Protein AF-A0A1Q3JEM2-F1 (afdb_monomer)

Sequence (66 aa):
MTETPPSDDIAAKLIALREHLTAQVWATASAAAQTQDHERVRDLVKLKVDIEAIDFALSHRPAERR

Secondary structure (DSSP, 8-state):
--PPPHHHHHHHHHHHHHHHHHHHHHHHHHHHHHTT-HHHHHHHHHHHHHHHHHHHHHHT------

Structure (mmCIF, N/CA/C/O backbone):
data_AF-A0A1Q3JEM2-F1
#
_entry.id   AF-A0A1Q3JEM2-F1
#
loop_
_atom_site.group_PDB
_atom_site.id
_atom_site.type_symbol
_atom_site.label_atom_id
_atom_site.label_alt_id
_atom_site.label_comp_id
_atom_site.label_asym_id
_atom_site.label_entity_id
_atom_site.label_seq_id
_atom_site.pdbx_PDB_ins_code
_atom_site.Cartn_x
_atom_site.Cartn_y
_atom_site.Cartn_z
_atom_site.occupancy
_atom_site.B_iso_or_equiv
_atom_site.auth_seq_id
_atom_site.auth_comp_id
_atom_site.auth_asym_id
_atom_site.auth_atom_id
_atom_site.pdbx_PDB_model_num
ATOM 1 N N . MET A 1 1 ? 14.207 17.580 -28.703 1.00 42.62 1 MET A N 1
ATOM 2 C CA . MET A 1 1 ? 13.266 17.047 -27.699 1.00 42.62 1 MET A CA 1
ATOM 3 C C . MET A 1 1 ? 13.307 15.543 -27.839 1.00 42.62 1 MET A C 1
ATOM 5 O O . MET A 1 1 ? 12.861 15.040 -28.856 1.00 42.62 1 MET A O 1
ATOM 9 N N . THR A 1 2 ? 13.972 14.847 -26.925 1.00 52.00 2 THR A N 1
ATOM 10 C CA . THR A 1 2 ? 13.955 13.380 -26.890 1.00 52.00 2 THR A CA 1
ATOM 11 C C . THR A 1 2 ? 12.635 12.950 -26.262 1.00 52.00 2 THR A C 1
ATOM 13 O O . THR A 1 2 ? 12.386 13.293 -25.110 1.00 52.00 2 THR A O 1
ATOM 16 N N . GLU A 1 3 ? 11.775 12.281 -27.032 1.00 61.38 3 GLU A N 1
ATOM 17 C CA . GLU A 1 3 ? 10.579 11.616 -26.507 1.00 61.38 3 GLU A CA 1
ATOM 18 C C . GLU A 1 3 ? 11.000 10.589 -25.454 1.00 61.38 3 GLU A C 1
ATOM 20 O O . GLU A 1 3 ? 11.856 9.739 -25.709 1.00 61.38 3 GLU A O 1
ATOM 25 N N . THR A 1 4 ? 10.423 10.694 -24.259 1.00 59.53 4 THR A N 1
ATOM 26 C CA . THR A 1 4 ? 10.550 9.674 -23.221 1.00 59.53 4 THR A CA 1
ATOM 27 C C . THR A 1 4 ? 9.924 8.386 -23.757 1.00 59.53 4 THR A C 1
ATOM 29 O O . THR A 1 4 ? 8.776 8.419 -24.208 1.00 59.53 4 THR A O 1
ATOM 32 N N . PRO A 1 5 ? 10.637 7.248 -23.764 1.00 65.88 5 PRO A N 1
ATOM 33 C CA . PRO A 1 5 ? 10.049 6.009 -24.237 1.00 65.88 5 PRO A CA 1
ATOM 34 C C . PRO A 1 5 ? 8.863 5.633 -23.331 1.00 65.88 5 PRO A C 1
ATOM 36 O O . PRO A 1 5 ? 8.928 5.818 -22.114 1.00 65.88 5 PRO A O 1
ATOM 39 N N . PRO A 1 6 ? 7.779 5.062 -23.880 1.00 70.81 6 PRO A N 1
ATOM 40 C CA . PRO A 1 6 ? 6.539 4.800 -23.141 1.00 70.81 6 PRO A CA 1
ATOM 41 C C . PRO A 1 6 ? 6.740 3.917 -21.898 1.00 70.81 6 PRO A C 1
ATOM 43 O O . PRO A 1 6 ? 5.980 3.992 -20.935 1.00 70.81 6 PRO A O 1
ATOM 46 N N . SER A 1 7 ? 7.788 3.095 -21.889 1.00 75.12 7 SER A N 1
ATOM 47 C CA . SER A 1 7 ? 8.174 2.270 -20.747 1.00 75.12 7 SER A CA 1
ATOM 48 C C . SER A 1 7 ? 8.714 3.075 -19.556 1.00 75.12 7 SER A C 1
ATOM 50 O O . SER A 1 7 ? 8.542 2.651 -18.414 1.00 75.12 7 SER A O 1
ATOM 52 N N . ASP A 1 8 ? 9.330 4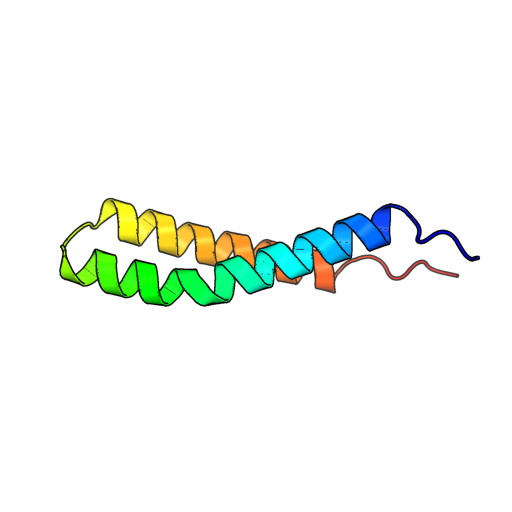.234 -19.796 1.00 81.12 8 ASP A N 1
ATOM 53 C CA . ASP A 1 8 ? 9.823 5.126 -18.739 1.00 81.12 8 ASP A CA 1
ATOM 54 C C . ASP A 1 8 ? 8.682 5.924 -18.105 1.00 81.12 8 ASP A C 1
ATOM 56 O O . ASP A 1 8 ? 8.638 6.057 -16.883 1.00 81.12 8 ASP A O 1
ATOM 60 N N . ASP A 1 9 ? 7.689 6.336 -18.896 1.00 84.81 9 ASP A N 1
ATOM 61 C CA . ASP A 1 9 ? 6.465 6.960 -18.381 1.00 84.81 9 ASP A CA 1
ATOM 62 C C . ASP A 1 9 ? 5.649 5.994 -17.509 1.00 84.81 9 ASP A C 1
ATOM 64 O O . ASP A 1 9 ? 5.103 6.379 -16.470 1.00 84.81 9 ASP A O 1
ATOM 68 N N . ILE A 1 10 ? 5.564 4.720 -17.908 1.00 84.56 10 ILE A N 1
ATOM 69 C CA . ILE A 1 10 ? 4.905 3.678 -17.108 1.00 84.56 10 ILE A CA 1
ATOM 70 C C . ILE A 1 10 ? 5.673 3.446 -15.803 1.00 84.56 10 ILE A C 1
ATOM 72 O O . ILE A 1 10 ? 5.054 3.381 -14.741 1.00 84.56 10 ILE A O 1
ATOM 76 N N . ALA A 1 11 ? 7.007 3.376 -15.853 1.00 84.75 11 ALA A N 1
ATOM 77 C CA . ALA A 1 11 ? 7.826 3.231 -14.653 1.00 84.75 11 ALA A CA 1
ATOM 78 C C . ALA A 1 11 ? 7.649 4.418 -13.693 1.00 84.75 11 ALA A C 1
ATOM 80 O O . ALA A 1 11 ? 7.445 4.205 -12.501 1.00 84.75 11 ALA A O 1
ATOM 81 N N . ALA A 1 12 ? 7.627 5.653 -14.202 1.00 87.50 12 ALA A N 1
ATOM 82 C CA . ALA A 1 12 ? 7.387 6.847 -13.394 1.00 87.50 12 ALA A CA 1
ATOM 83 C C . ALA A 1 12 ? 6.010 6.820 -12.708 1.00 87.50 12 ALA A C 1
ATOM 85 O O . ALA A 1 12 ? 5.898 7.127 -11.520 1.00 87.50 12 ALA A O 1
ATOM 86 N N . LYS A 1 13 ? 4.961 6.389 -13.421 1.00 89.06 13 LYS A N 1
ATOM 87 C CA . LYS A 1 13 ? 3.613 6.222 -12.847 1.00 89.06 13 LYS A CA 1
ATOM 88 C C . LYS A 1 13 ? 3.576 5.150 -11.760 1.00 89.06 13 LYS A C 1
ATOM 90 O O . LYS A 1 13 ? 2.938 5.356 -10.730 1.00 89.06 13 LYS A O 1
ATOM 95 N N . LEU A 1 14 ? 4.258 4.025 -11.972 1.00 88.38 14 LEU A N 1
ATOM 96 C CA . LEU A 1 14 ? 4.348 2.947 -10.985 1.00 88.38 14 LEU A CA 1
ATOM 97 C C . LEU A 1 14 ? 5.123 3.381 -9.735 1.00 88.38 14 LEU A C 1
ATOM 99 O O . LEU A 1 14 ? 4.690 3.068 -8.630 1.00 88.38 14 LEU A O 1
ATOM 103 N N . ILE A 1 15 ? 6.207 4.148 -9.893 1.00 90.38 15 ILE A N 1
ATOM 104 C CA . ILE A 1 15 ? 6.957 4.740 -8.774 1.00 90.38 15 ILE A CA 1
ATOM 105 C C . ILE A 1 15 ? 6.055 5.682 -7.972 1.00 90.38 15 ILE A C 1
ATOM 107 O O . ILE A 1 15 ? 5.913 5.504 -6.763 1.00 90.38 15 ILE A O 1
ATOM 111 N N . ALA A 1 16 ? 5.383 6.624 -8.639 1.00 91.50 16 ALA A N 1
ATOM 112 C CA . ALA A 1 16 ? 4.497 7.577 -7.975 1.00 91.50 16 ALA A CA 1
ATOM 113 C C . ALA A 1 16 ? 3.354 6.874 -7.220 1.00 91.50 16 ALA A C 1
ATOM 115 O O . ALA A 1 16 ? 3.037 7.227 -6.082 1.00 91.50 16 ALA A O 1
ATOM 116 N N . LEU A 1 17 ? 2.762 5.836 -7.823 1.00 89.25 17 LEU A N 1
ATOM 117 C CA . LEU A 1 17 ? 1.737 5.018 -7.177 1.00 89.25 17 LEU A CA 1
ATOM 118 C C . LEU A 1 17 ? 2.296 4.274 -5.955 1.00 89.25 17 LEU A C 1
ATOM 120 O O . LEU A 1 17 ? 1.676 4.298 -4.891 1.00 89.25 17 LEU A O 1
ATOM 124 N N . ARG A 1 18 ? 3.477 3.651 -6.078 1.00 91.19 18 ARG A N 1
ATOM 125 C CA . ARG A 1 18 ? 4.156 2.947 -4.977 1.00 91.19 18 ARG A CA 1
ATOM 126 C C . ARG A 1 18 ? 4.399 3.882 -3.796 1.00 91.19 18 ARG A C 1
ATOM 128 O O . ARG A 1 18 ? 4.094 3.524 -2.659 1.00 91.19 18 ARG A O 1
ATOM 135 N N . GLU A 1 19 ? 4.946 5.067 -4.048 1.00 91.62 19 GLU A N 1
ATOM 136 C CA . GLU A 1 19 ? 5.237 6.071 -3.019 1.00 91.62 19 GLU A CA 1
ATOM 137 C C . GLU A 1 19 ? 3.964 6.543 -2.315 1.00 91.62 19 GLU A C 1
ATOM 139 O O . GLU A 1 19 ? 3.896 6.524 -1.083 1.00 91.62 19 GLU A O 1
ATOM 144 N N . HIS A 1 20 ? 2.929 6.877 -3.090 1.00 92.38 20 HIS A N 1
ATOM 145 C CA . HIS A 1 20 ? 1.643 7.316 -2.559 1.00 92.38 20 HIS A CA 1
ATOM 146 C C . HIS A 1 20 ? 0.991 6.263 -1.653 1.00 92.38 20 HIS A C 1
ATOM 148 O O . HIS A 1 20 ? 0.515 6.588 -0.562 1.00 92.38 20 HIS A O 1
ATOM 154 N N . LEU A 1 21 ? 0.985 4.996 -2.078 1.00 91.38 21 LEU A N 1
ATOM 155 C CA . LEU A 1 21 ? 0.403 3.903 -1.300 1.00 91.38 21 LEU A CA 1
ATOM 156 C C . LEU A 1 21 ? 1.242 3.574 -0.054 1.00 91.38 21 LEU A C 1
ATOM 158 O O . LEU A 1 21 ? 0.686 3.376 1.029 1.00 91.38 21 LEU A O 1
ATOM 162 N N . THR A 1 22 ? 2.575 3.574 -0.174 1.00 91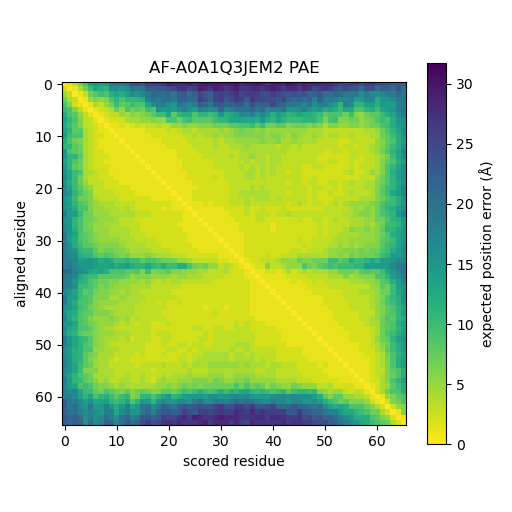.44 22 THR A N 1
ATOM 163 C CA . THR A 1 22 ? 3.498 3.309 0.949 1.00 91.44 22 THR A CA 1
ATOM 164 C C . THR A 1 22 ? 3.307 4.316 2.080 1.00 91.44 22 THR A C 1
ATOM 166 O O . THR A 1 22 ? 3.287 3.928 3.247 1.00 91.44 22 THR A O 1
ATOM 169 N N . ALA A 1 23 ? 3.113 5.595 1.744 1.00 93.44 23 ALA A N 1
ATOM 170 C CA . ALA A 1 23 ? 2.916 6.659 2.725 1.00 93.44 23 ALA A CA 1
ATOM 171 C C . ALA A 1 23 ? 1.647 6.480 3.583 1.00 93.44 23 ALA A C 1
ATOM 173 O O . ALA A 1 23 ? 1.576 7.009 4.689 1.00 93.44 23 ALA A O 1
ATOM 174 N N . GLN A 1 24 ? 0.647 5.740 3.093 1.00 93.38 24 GLN A N 1
ATOM 175 C CA . GLN A 1 24 ? -0.679 5.665 3.717 1.00 93.38 24 GLN A CA 1
ATOM 176 C C . GLN A 1 24 ? -1.000 4.303 4.339 1.00 93.38 24 GLN A C 1
ATOM 178 O O . GLN A 1 24 ? -1.744 4.239 5.324 1.00 93.38 24 GLN A O 1
ATOM 183 N N . VAL A 1 25 ? -0.467 3.209 3.783 1.00 93.69 25 VAL A N 1
ATOM 184 C CA . VAL A 1 25 ? -0.925 1.847 4.106 1.00 93.69 25 VAL A CA 1
ATOM 185 C C . VAL A 1 25 ? -0.760 1.497 5.587 1.00 93.69 25 VAL A C 1
ATOM 187 O O . VAL A 1 25 ? -1.685 0.956 6.189 1.00 93.69 25 VAL A O 1
ATOM 190 N N . TRP A 1 26 ? 0.359 1.875 6.217 1.00 90.50 26 TRP A N 1
ATOM 191 C CA . TRP A 1 26 ? 0.614 1.521 7.617 1.00 90.50 26 TRP A CA 1
ATOM 192 C C . TRP A 1 26 ? -0.227 2.330 8.606 1.00 90.50 26 TRP A C 1
ATOM 194 O O . TRP A 1 26 ? -0.780 1.768 9.553 1.00 90.50 26 TRP A O 1
ATOM 204 N N . ALA A 1 27 ? -0.381 3.635 8.367 1.00 93.06 27 ALA A N 1
ATOM 205 C CA . ALA A 1 27 ? -1.243 4.481 9.188 1.00 93.06 27 ALA A CA 1
ATOM 206 C C . ALA A 1 27 ? -2.703 4.009 9.105 1.00 93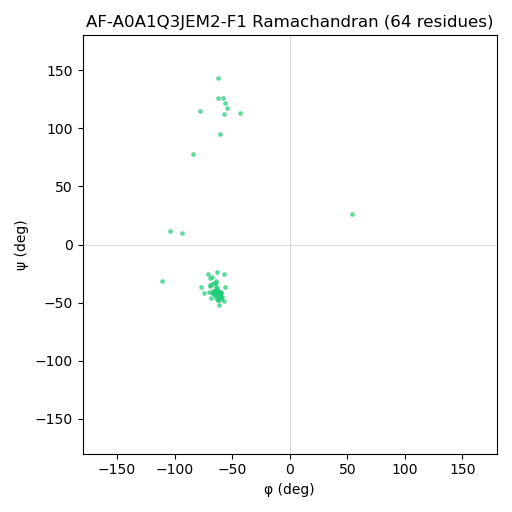.06 27 ALA A C 1
ATOM 208 O O . ALA A 1 27 ? -3.384 3.895 10.123 1.00 93.06 27 ALA A O 1
ATOM 209 N N . THR A 1 28 ? -3.154 3.639 7.903 1.00 93.81 28 THR A N 1
ATOM 210 C CA . THR A 1 28 ? -4.511 3.125 7.676 1.00 93.81 28 THR A CA 1
ATOM 211 C C . THR A 1 28 ? -4.717 1.758 8.330 1.00 93.81 28 THR A C 1
ATOM 213 O O . THR A 1 28 ? -5.757 1.531 8.946 1.00 93.81 28 THR A O 1
ATOM 216 N N . ALA A 1 29 ? -3.733 0.855 8.246 1.00 91.44 29 ALA A N 1
ATOM 217 C CA . ALA A 1 29 ? -3.801 -0.459 8.890 1.00 91.44 29 ALA A CA 1
ATOM 218 C C . ALA A 1 29 ? -3.822 -0.333 10.418 1.00 91.44 29 ALA A C 1
ATOM 220 O O . ALA A 1 29 ? -4.626 -0.981 11.085 1.00 91.44 29 ALA A O 1
ATOM 221 N N . SER A 1 30 ? -2.993 0.559 10.964 1.00 91.81 30 SER A N 1
ATOM 222 C CA . SER A 1 30 ? -2.955 0.868 12.396 1.00 91.81 30 SER A CA 1
ATOM 223 C C . SER A 1 30 ? -4.294 1.420 12.890 1.00 91.81 30 SER A C 1
ATOM 225 O O . SER A 1 30 ? -4.786 0.990 13.930 1.00 91.81 30 SER A O 1
ATOM 227 N N . ALA A 1 31 ? -4.920 2.324 12.1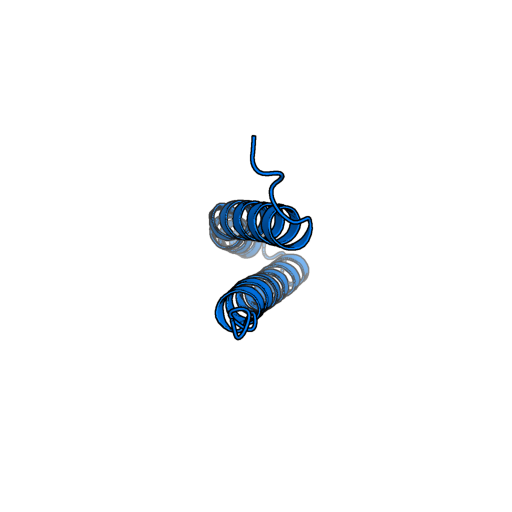31 1.00 92.94 31 ALA A N 1
ATOM 228 C CA . ALA A 1 31 ? -6.242 2.854 12.457 1.00 92.94 31 ALA A CA 1
ATOM 229 C C . ALA A 1 31 ? -7.338 1.771 12.391 1.00 92.94 31 ALA A C 1
ATOM 231 O O . ALA A 1 31 ? -8.161 1.680 13.296 1.00 92.94 31 ALA A O 1
ATOM 232 N N . ALA A 1 32 ? -7.317 0.902 11.374 1.00 92.75 32 ALA A N 1
ATOM 233 C CA . ALA A 1 32 ? -8.270 -0.207 11.253 1.00 92.75 32 ALA A CA 1
ATOM 234 C C . ALA A 1 32 ? -8.130 -1.237 12.392 1.00 92.75 32 ALA A C 1
ATOM 236 O O . ALA A 1 32 ? -9.121 -1.800 12.860 1.00 92.75 32 ALA A O 1
ATOM 237 N N . ALA A 1 33 ? -6.907 -1.452 12.889 1.00 91.25 33 ALA A N 1
ATOM 238 C CA . ALA A 1 33 ? -6.664 -2.320 14.038 1.00 91.25 33 ALA A CA 1
ATOM 239 C C . ALA A 1 33 ? -7.291 -1.764 15.330 1.00 91.25 33 ALA A C 1
ATOM 241 O O . ALA A 1 33 ? -7.767 -2.541 16.157 1.00 91.25 33 ALA A O 1
ATOM 242 N N . GLN A 1 34 ? -7.350 -0.435 15.488 1.00 93.94 34 GLN A N 1
ATOM 243 C CA . GLN A 1 34 ? -8.008 0.207 16.636 1.00 93.94 34 GLN A CA 1
ATOM 244 C C . GLN A 1 34 ? -9.528 0.009 16.629 1.00 93.94 34 GLN A C 1
ATOM 246 O O . GLN A 1 34 ? -10.141 -0.033 17.692 1.00 93.94 34 GLN A O 1
ATOM 251 N N . THR A 1 35 ? -10.139 -0.151 15.452 1.00 92.25 35 THR A N 1
ATOM 252 C CA . THR A 1 35 ? -11.584 -0.375 15.300 1.00 92.25 35 THR A CA 1
ATOM 253 C C . THR A 1 35 ? -11.964 -1.857 15.229 1.00 92.25 35 THR A C 1
ATOM 255 O O . THR A 1 35 ? -13.106 -2.165 14.902 1.00 92.25 35 THR A O 1
ATOM 258 N N . GLN A 1 36 ? -11.024 -2.773 15.506 1.00 88.75 36 GLN A N 1
ATOM 259 C CA . GLN 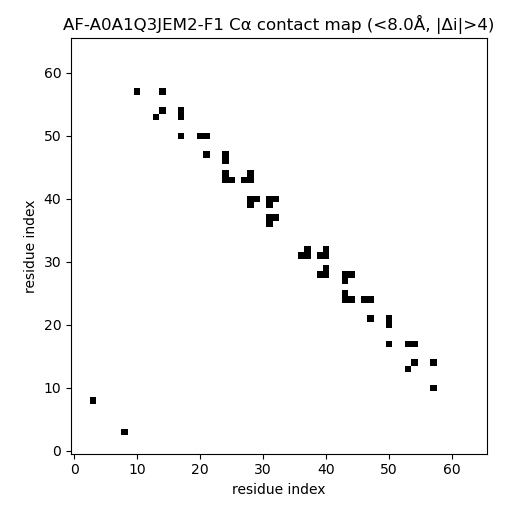A 1 36 ? -11.199 -4.231 15.393 1.00 88.75 36 GLN A CA 1
ATOM 260 C C . GLN A 1 36 ? -11.701 -4.696 14.010 1.00 88.75 36 GLN A C 1
ATOM 262 O O . GLN A 1 36 ? -12.311 -5.757 13.878 1.00 88.75 36 GLN A O 1
ATOM 267 N N . ASP A 1 37 ? -11.418 -3.925 12.956 1.00 92.94 37 ASP A N 1
A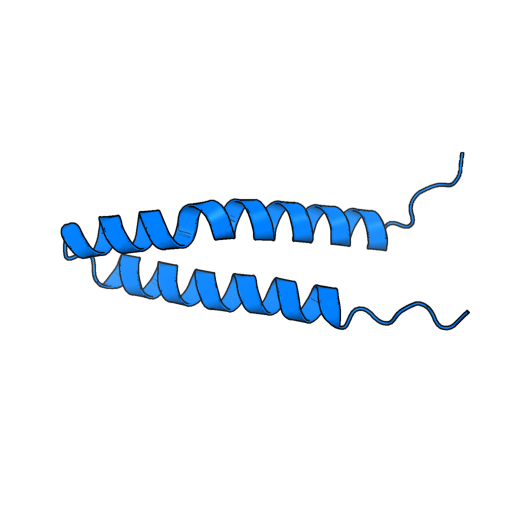TOM 268 C CA . ASP A 1 37 ? -11.785 -4.276 11.584 1.00 92.94 37 ASP A CA 1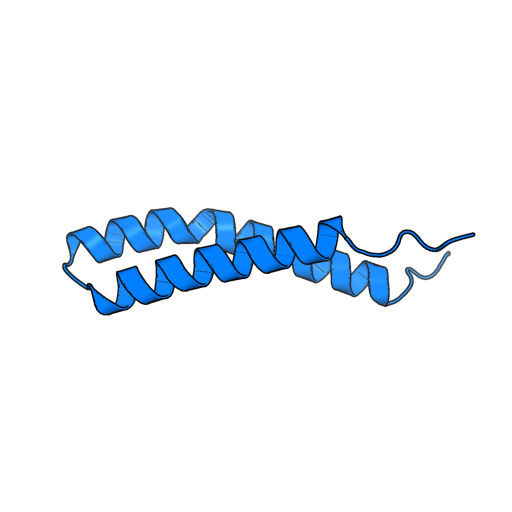
ATOM 269 C C . ASP A 1 37 ? -10.724 -5.217 10.992 1.00 92.94 37 ASP A C 1
ATOM 271 O O . ASP A 1 37 ? -9.809 -4.827 10.261 1.00 92.94 37 ASP A O 1
ATOM 275 N N . HIS A 1 38 ? -10.807 -6.485 11.393 1.00 90.94 38 HIS A N 1
ATOM 276 C CA . HIS A 1 38 ? -9.816 -7.507 11.060 1.00 90.94 38 HIS A CA 1
ATOM 277 C C . HIS A 1 38 ? -9.735 -7.810 9.557 1.00 90.94 38 HIS A C 1
ATOM 279 O O . HIS A 1 38 ? -8.653 -8.131 9.056 1.00 90.94 38 HIS A O 1
ATOM 285 N N . GLU A 1 39 ? -10.848 -7.694 8.826 1.00 94.50 39 GLU A N 1
ATOM 286 C CA . GLU A 1 39 ? -10.864 -7.895 7.375 1.00 94.50 39 GLU A CA 1
ATOM 287 C C . GLU A 1 39 ? -10.109 -6.776 6.665 1.00 94.50 39 GLU A C 1
ATOM 289 O O . GLU A 1 39 ? -9.219 -7.048 5.855 1.00 94.50 39 GLU A O 1
ATOM 294 N N . ARG A 1 40 ? -10.371 -5.525 7.052 1.00 92.88 40 ARG A N 1
ATOM 295 C CA . ARG A 1 40 ? -9.670 -4.365 6.504 1.00 92.88 40 ARG A CA 1
ATOM 296 C C . ARG A 1 40 ? -8.180 -4.384 6.817 1.00 92.88 40 ARG A C 1
ATOM 298 O O . ARG A 1 40 ? -7.374 -4.061 5.948 1.00 92.88 40 ARG A O 1
ATOM 305 N N . VAL A 1 41 ? -7.789 -4.793 8.026 1.00 93.12 41 VAL A N 1
ATOM 306 C CA . VAL A 1 41 ? -6.368 -4.971 8.374 1.00 93.12 41 VAL A CA 1
ATOM 307 C C . VAL A 1 41 ? -5.712 -6.007 7.459 1.00 93.12 41 VAL A C 1
ATOM 309 O O . VAL A 1 41 ? -4.643 -5.741 6.911 1.00 93.12 41 VAL A O 1
ATOM 312 N N . ARG A 1 42 ? -6.352 -7.163 7.241 1.00 93.62 42 ARG A N 1
ATOM 313 C CA . ARG A 1 42 ? -5.835 -8.208 6.343 1.00 93.62 42 ARG A CA 1
ATOM 314 C C . ARG A 1 42 ? -5.645 -7.685 4.920 1.00 93.62 42 ARG A C 1
ATOM 316 O O . ARG A 1 42 ? -4.615 -7.962 4.307 1.00 93.62 42 ARG A O 1
ATOM 323 N N . ASP A 1 43 ? -6.616 -6.948 4.400 1.00 94.75 43 ASP A N 1
ATOM 324 C CA . ASP A 1 43 ? -6.562 -6.442 3.029 1.00 94.75 43 ASP A CA 1
ATOM 325 C C . ASP A 1 43 ? -5.486 -5.356 2.868 1.00 94.75 43 ASP A C 1
ATOM 327 O O . ASP A 1 43 ? -4.765 -5.343 1.871 1.00 94.75 43 ASP A O 1
ATOM 331 N N . LEU A 1 44 ? -5.272 -4.518 3.887 1.00 93.31 44 LEU A N 1
ATOM 332 C CA . LEU A 1 44 ? -4.182 -3.535 3.908 1.00 93.31 44 LEU A CA 1
ATOM 333 C C . LEU A 1 44 ? -2.794 -4.186 4.026 1.00 93.31 44 LEU A C 1
ATOM 335 O O . LEU A 1 44 ? -1.838 -3.704 3.418 1.00 93.31 44 LEU A O 1
ATOM 339 N N . VAL A 1 45 ? -2.668 -5.299 4.754 1.00 91.81 45 VAL A N 1
ATOM 340 C CA . VAL A 1 45 ? -1.421 -6.085 4.794 1.00 91.81 45 VAL A CA 1
ATOM 341 C C . VAL A 1 45 ? -1.125 -6.708 3.428 1.00 91.81 45 VAL A C 1
ATOM 343 O O . VAL A 1 45 ? 0.016 -6.653 2.977 1.00 91.81 45 VAL A O 1
ATOM 346 N N . LYS A 1 46 ? -2.135 -7.243 2.730 1.00 94.19 46 LYS A N 1
ATOM 347 C CA . LYS A 1 46 ? -1.963 -7.742 1.353 1.00 94.19 46 LYS A CA 1
ATOM 348 C C . LYS A 1 46 ? -1.531 -6.629 0.402 1.00 94.19 46 LYS A C 1
ATOM 350 O O . LYS A 1 46 ? -0.551 -6.797 -0.313 1.00 94.19 46 LYS A O 1
ATOM 355 N N . LEU A 1 47 ? -2.181 -5.467 0.482 1.00 91.94 47 LEU A N 1
ATOM 356 C CA . LEU A 1 47 ? -1.805 -4.297 -0.309 1.00 91.94 47 LEU A CA 1
ATOM 357 C C . LEU A 1 47 ? -0.337 -3.901 -0.082 1.00 91.94 47 LEU A C 1
ATOM 359 O O . LEU A 1 47 ? 0.345 -3.516 -1.027 1.00 91.94 47 LEU A O 1
ATOM 363 N N . LYS A 1 48 ? 0.191 -4.031 1.144 1.00 90.75 48 LYS A N 1
ATOM 364 C CA . LYS A 1 48 ? 1.617 -3.781 1.413 1.00 90.75 48 LYS A CA 1
ATOM 365 C C . LYS A 1 48 ? 2.541 -4.728 0.642 1.00 90.75 48 LYS A C 1
ATOM 367 O O . LYS A 1 48 ? 3.562 -4.264 0.136 1.00 90.75 48 LYS A O 1
ATOM 372 N N . VAL A 1 49 ? 2.188 -6.009 0.547 1.00 91.50 49 VAL A N 1
ATOM 373 C CA . VAL A 1 49 ? 2.946 -7.007 -0.228 1.00 91.50 49 VAL A CA 1
ATOM 374 C C . VAL A 1 49 ? 2.886 -6.684 -1.723 1.00 91.50 49 VAL A C 1
ATOM 376 O O . VAL A 1 49 ? 3.910 -6.720 -2.400 1.00 91.50 49 VAL A O 1
ATOM 379 N N . ASP A 1 50 ? 1.723 -6.277 -2.233 1.00 91.06 50 ASP A N 1
ATOM 380 C CA . ASP A 1 50 ? 1.576 -5.886 -3.641 1.00 91.06 50 ASP A CA 1
ATOM 381 C C . ASP A 1 50 ? 2.420 -4.642 -3.987 1.00 91.06 50 ASP A C 1
ATOM 383 O O . ASP A 1 50 ? 3.026 -4.567 -5.056 1.00 91.06 50 ASP A O 1
ATOM 387 N N . ILE A 1 51 ? 2.538 -3.682 -3.062 1.00 89.50 51 ILE A N 1
ATOM 388 C CA . ILE A 1 51 ? 3.434 -2.521 -3.206 1.00 89.50 51 ILE A CA 1
ATOM 389 C C . ILE A 1 51 ? 4.907 -2.961 -3.296 1.00 89.50 51 ILE A C 1
ATOM 391 O O . ILE A 1 51 ? 5.664 -2.403 -4.092 1.00 89.50 51 ILE A O 1
ATOM 395 N N . GLU A 1 52 ? 5.327 -3.956 -2.511 1.00 88.88 52 GLU A N 1
ATOM 396 C CA . GLU A 1 52 ? 6.688 -4.516 -2.581 1.00 88.88 52 GLU A CA 1
ATOM 397 C C . GLU A 1 52 ? 6.934 -5.255 -3.899 1.00 88.88 52 GLU A C 1
ATOM 399 O O . GLU A 1 52 ? 8.028 -5.174 -4.456 1.00 88.88 52 GLU A O 1
ATOM 404 N N . ALA A 1 53 ? 5.912 -5.913 -4.451 1.00 89.75 53 ALA A N 1
ATOM 405 C CA . ALA A 1 53 ? 6.004 -6.536 -5.767 1.00 89.75 53 ALA A CA 1
ATOM 406 C C . ALA A 1 53 ? 6.235 -5.498 -6.882 1.00 89.75 53 ALA A C 1
ATOM 408 O O . ALA A 1 53 ? 7.016 -5.754 -7.801 1.00 89.75 53 ALA A O 1
ATOM 409 N N . ILE A 1 54 ? 5.620 -4.310 -6.786 1.00 87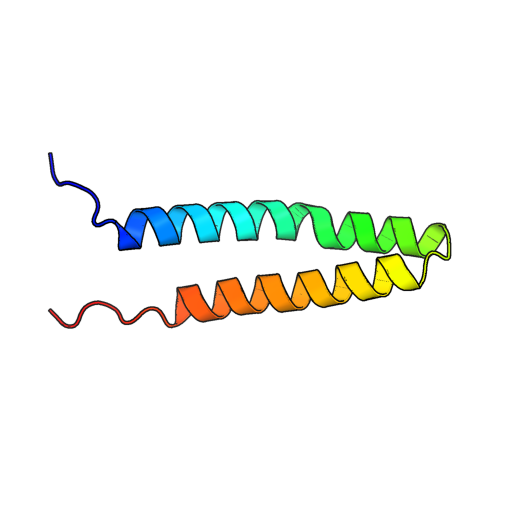.12 54 ILE A N 1
ATOM 410 C CA . ILE A 1 54 ? 5.893 -3.188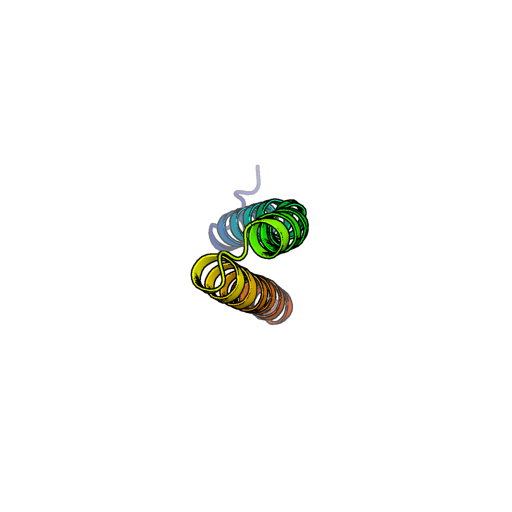 -7.703 1.00 87.12 54 ILE A CA 1
ATOM 411 C C . ILE A 1 54 ? 7.357 -2.743 -7.580 1.00 87.12 54 ILE A C 1
ATOM 413 O O . ILE A 1 54 ? 8.029 -2.572 -8.596 1.00 87.12 54 ILE A O 1
ATOM 417 N N . ASP A 1 55 ? 7.871 -2.596 -6.356 1.00 86.50 55 ASP A N 1
ATOM 418 C CA . ASP A 1 55 ? 9.267 -2.204 -6.110 1.00 86.50 55 ASP A CA 1
ATOM 419 C C . ASP A 1 55 ? 10.266 -3.222 -6.685 1.00 86.50 55 ASP A C 1
ATOM 421 O O . ASP A 1 55 ? 11.239 -2.864 -7.358 1.00 86.50 55 ASP A O 1
ATOM 425 N N . PHE A 1 56 ? 9.974 -4.511 -6.499 1.00 84.88 56 PHE A N 1
ATOM 426 C CA . PHE A 1 56 ? 10.755 -5.605 -7.061 1.00 84.88 56 PHE A CA 1
ATOM 427 C C . PHE A 1 56 ? 10.752 -5.576 -8.594 1.00 84.88 56 PHE A C 1
ATOM 429 O O . PHE A 1 56 ? 11.816 -5.669 -9.210 1.00 84.88 56 PHE A O 1
ATOM 436 N N . ALA A 1 57 ? 9.580 -5.415 -9.216 1.00 86.00 57 ALA A N 1
ATOM 437 C CA . ALA A 1 57 ? 9.443 -5.357 -10.669 1.00 86.00 57 ALA A CA 1
ATOM 438 C C . ALA A 1 57 ? 10.184 -4.155 -11.274 1.00 86.00 57 ALA A C 1
ATOM 440 O O . ALA A 1 57 ? 10.827 -4.288 -12.316 1.00 86.00 57 ALA A O 1
ATOM 441 N N . LEU A 1 58 ? 10.147 -2.999 -10.603 1.00 82.75 58 LEU A N 1
ATOM 442 C CA . LEU A 1 58 ? 10.906 -1.811 -11.001 1.00 82.75 58 LEU A CA 1
ATOM 443 C C . LEU A 1 58 ? 12.422 -2.040 -10.886 1.00 82.75 58 LEU A C 1
ATOM 445 O O . LEU A 1 58 ? 13.162 -1.645 -11.785 1.00 82.75 58 LEU A O 1
ATOM 449 N N . SER A 1 59 ? 12.877 -2.725 -9.832 1.00 81.75 59 SER A N 1
ATOM 450 C CA . SER A 1 59 ? 14.300 -3.018 -9.580 1.00 81.75 59 SER A CA 1
ATOM 451 C C . SER A 1 59 ? 14.900 -4.052 -10.541 1.00 81.75 59 SER A C 1
ATOM 453 O O . SER A 1 59 ? 16.106 -4.050 -10.777 1.00 81.75 59 SER A O 1
ATOM 455 N N . HIS A 1 60 ? 14.068 -4.931 -11.107 1.00 82.62 60 HIS A N 1
ATOM 456 C CA . HIS A 1 60 ? 14.473 -5.980 -12.055 1.00 82.62 60 HIS A CA 1
ATOM 457 C C . HIS A 1 60 ? 14.118 -5.646 -13.503 1.00 82.62 60 HIS A C 1
ATOM 459 O O . HIS A 1 60 ? 14.199 -6.516 -14.376 1.00 82.62 60 HIS A O 1
ATOM 465 N N . ARG A 1 61 ? 13.722 -4.397 -13.780 1.00 69.25 61 ARG A N 1
ATOM 466 C CA . ARG A 1 61 ? 13.503 -3.951 -15.151 1.00 69.25 61 ARG A CA 1
ATOM 467 C C . ARG A 1 61 ? 14.805 -4.197 -15.920 1.00 69.25 61 ARG A C 1
ATOM 469 O O . ARG A 1 61 ? 15.844 -3.697 -15.485 1.00 69.25 61 ARG A O 1
ATOM 476 N N . PRO A 1 62 ? 14.793 -4.987 -17.010 1.00 63.22 62 PRO A N 1
ATOM 477 C CA . PRO A 1 62 ? 16.002 -5.219 -17.778 1.00 63.22 62 PRO A CA 1
ATOM 478 C C . PRO A 1 62 ? 16.514 -3.854 -18.226 1.00 63.22 62 PRO A C 1
ATOM 480 O O . PRO A 1 62 ? 15.844 -3.167 -18.998 1.00 63.22 62 PRO A O 1
ATOM 483 N N . ALA A 1 63 ? 17.668 -3.441 -17.693 1.00 59.16 63 ALA A N 1
ATOM 484 C CA . ALA A 1 63 ? 18.412 -2.334 -18.261 1.00 59.16 63 ALA A CA 1
ATOM 485 C C . ALA A 1 63 ? 18.610 -2.718 -19.723 1.00 59.16 63 ALA A C 1
ATOM 487 O O . ALA A 1 63 ? 19.151 -3.796 -19.986 1.00 59.16 63 ALA A O 1
ATOM 488 N N . GLU A 1 64 ? 18.061 -1.929 -20.649 1.00 56.28 64 GLU A N 1
ATOM 489 C CA . GLU A 1 64 ? 18.239 -2.164 -22.078 1.00 56.28 64 GLU A CA 1
ATOM 490 C C . GLU A 1 64 ? 19.712 -2.516 -22.306 1.00 56.28 64 GLU A C 1
ATOM 492 O O . GLU A 1 64 ? 20.593 -1.694 -22.048 1.00 56.28 64 GLU A O 1
ATOM 497 N N . ARG A 1 65 ? 19.992 -3.762 -22.714 1.00 45.72 65 ARG A N 1
ATOM 498 C CA . ARG A 1 65 ? 21.298 -4.120 -23.266 1.00 45.72 65 ARG A CA 1
ATOM 499 C C . ARG A 1 65 ? 21.453 -3.249 -24.510 1.00 45.72 65 ARG A C 1
ATOM 501 O O . ARG A 1 65 ? 20.900 -3.588 -25.554 1.00 45.72 65 ARG A O 1
ATOM 508 N N . ARG A 1 66 ? 22.120 -2.110 -24.358 1.00 44.50 66 ARG A N 1
ATOM 509 C CA . ARG A 1 66 ? 22.741 -1.372 -25.454 1.00 44.50 66 ARG A CA 1
ATOM 510 C C . ARG A 1 66 ? 24.157 -1.880 -25.636 1.00 44.50 66 ARG A C 1
ATOM 512 O O . ARG A 1 66 ? 24.828 -2.104 -24.603 1.00 44.50 66 ARG A O 1
#

Foldseek 3Di:
DDDDPVVVVVLVVLVVVLVVLVVPLVVQLVVCVVVVVVVSNVVSVVVNVVSVVSVVCSVPPPPPPD

Solvent-accessible surface area (backbone atoms only — not comparable to full-atom values): 3868 Å² total; per-residue (Å²): 133,84,79,77,55,72,68,55,57,51,49,52,52,52,49,52,49,40,53,59,48,62,75,42,42,62,62,52,27,55,54,29,56,75,70,68,36,61,66,60,27,52,52,37,53,50,50,51,52,54,44,50,51,51,53,52,53,64,73,63,52,77,74,79,88,121

Mean predicted aligned error: 7.04 Å

Radius of gyration: 16.04 Å; Cα contacts (8 Å, |Δi|>4): 28; chains: 1; bounding box: 34×25×44 Å

Nearest PDB structures (foldseek):
  1f4n-assembly1_A  TM=8.206E-01  e=2.288E+00  Escherichia coli
  1f4m-assembly1_B  TM=8.612E-01  e=4.684E+00  Escherichia coli
  1f4m-assembly2_D  TM=8.660E-01  e=8.418E+00  Escherichia coli
  8ftm-assembly1_A  TM=6.288E-01  e=3.169E+00  Thermochaetoides thermophila DSM 1495

pLDDT: mean 84.01, std 13.58, range [42.62, 94.75]